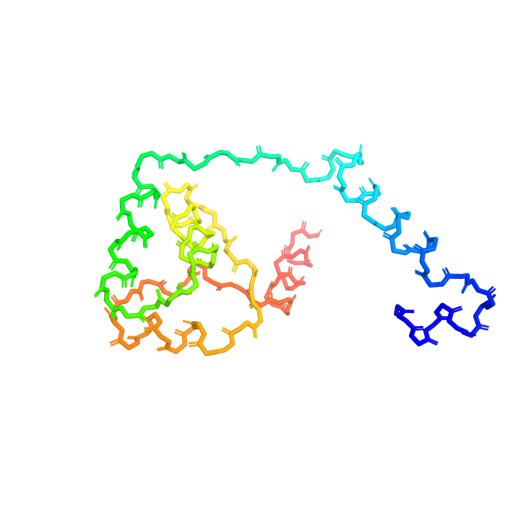Protein AF-A0A662S723-F1 (afdb_monomer)

Mean predicted aligned error: 5.7 Å

Radius of gyration: 16.88 Å; Cα contacts (8 Å, |Δi|>4): 81; chains: 1; bounding box: 32×40×45 Å

Solvent-accessible surface area (backbone atoms only — not comparable to full-atom values): 6174 Å² total; per-residue (Å²): 102,78,77,52,37,64,74,71,73,48,59,67,68,59,51,50,51,53,54,50,45,50,52,69,68,66,66,82,53,79,92,80,79,78,50,75,65,13,52,54,46,18,51,49,42,42,75,75,63,49,79,58,64,64,61,30,34,53,51,22,35,18,66,73,69,74,40,74,35,80,53,84,58,64,66,60,52,51,51,36,56,74,72,72,46,89,58,87,42,53,33,40,73,69,53,49,50,54,55,57,62,76,72,110

Sequence (104 aa):
VAREAKTRGEDLEDLVVESARSLLESGFCRWIHPSKEAIKLAYRMRKLGHRDVIDNLLYSMAVTEGMRFLSMDSAFHRFLEGIGFETDVLISHEDLFRLVESNK

Structure (mmCIF, N/CA/C/O backbone):
data_AF-A0A662S723-F1
#
_entry.id   AF-A0A662S723-F1
#
loop_
_atom_site.group_PDB
_atom_site.id
_atom_site.type_symbol
_atom_site.label_atom_id
_atom_site.label_alt_id
_atom_site.label_comp_id
_atom_site.label_asym_id
_atom_site.label_entity_id
_atom_site.label_seq_id
_atom_site.pdbx_PDB_ins_code
_atom_site.Cartn_x
_atom_site.Cartn_y
_atom_site.Cartn_z
_atom_site.occupancy
_atom_site.B_iso_or_equiv
_atom_site.auth_seq_id
_atom_site.auth_comp_id
_atom_site.auth_asym_id
_atom_site.auth_atom_id
_atom_site.pdbx_PDB_model_num
ATOM 1 N N . VAL A 1 1 ? 5.107 8.123 -20.645 1.00 54.12 1 VAL A N 1
ATOM 2 C CA . VAL A 1 1 ? 6.458 7.764 -20.127 1.00 54.12 1 VAL A CA 1
ATOM 3 C C . VAL A 1 1 ? 7.277 6.931 -21.118 1.00 54.12 1 VAL A C 1
ATOM 5 O O . VAL A 1 1 ? 7.850 7.547 -21.996 1.00 54.12 1 VAL A O 1
ATOM 8 N N . ALA A 1 2 ? 7.289 5.587 -21.119 1.00 52.03 2 ALA A N 1
ATOM 9 C CA . ALA A 1 2 ? 8.190 4.810 -22.005 1.00 52.03 2 ALA A CA 1
ATOM 10 C C . ALA A 1 2 ? 7.980 5.059 -23.517 1.00 52.03 2 ALA A C 1
ATOM 12 O O . ALA A 1 2 ? 8.925 5.176 -24.293 1.00 52.03 2 ALA A O 1
ATOM 13 N N . ARG A 1 3 ? 6.717 5.196 -23.937 1.00 51.72 3 ARG A N 1
ATOM 14 C CA . ARG A 1 3 ? 6.355 5.504 -25.329 1.00 51.72 3 ARG A CA 1
ATOM 15 C C . ARG A 1 3 ? 6.691 6.951 -25.731 1.00 51.72 3 ARG A C 1
ATOM 17 O O . ARG A 1 3 ? 7.005 7.201 -26.889 1.00 51.72 3 ARG A O 1
ATOM 24 N N . GLU A 1 4 ? 6.668 7.885 -24.783 1.00 56.56 4 GLU A N 1
ATOM 25 C CA . GLU A 1 4 ? 7.064 9.286 -25.005 1.00 56.56 4 GLU A CA 1
ATOM 26 C C . GLU A 1 4 ? 8.583 9.461 -25.036 1.00 56.56 4 GLU A C 1
ATOM 28 O O . GLU A 1 4 ? 9.080 10.149 -25.920 1.00 56.56 4 GLU A O 1
ATOM 33 N N . ALA A 1 5 ? 9.313 8.795 -24.137 1.00 58.53 5 ALA A N 1
ATOM 34 C CA . ALA A 1 5 ? 10.776 8.829 -24.059 1.00 58.53 5 ALA A CA 1
ATOM 35 C C . ALA A 1 5 ? 11.421 8.426 -25.391 1.00 58.53 5 ALA A C 1
ATOM 37 O O . ALA A 1 5 ? 12.246 9.140 -25.958 1.00 58.53 5 ALA A O 1
ATOM 38 N N . LYS A 1 6 ? 10.904 7.341 -25.983 1.00 58.44 6 LYS A N 1
ATOM 39 C CA . LYS A 1 6 ? 11.330 6.843 -27.296 1.00 58.44 6 LYS A CA 1
ATOM 40 C C . LYS A 1 6 ? 11.066 7.830 -28.440 1.00 58.44 6 LYS A C 1
ATOM 42 O O . LYS A 1 6 ? 11.755 7.791 -29.451 1.00 58.44 6 LYS A O 1
ATOM 47 N N . THR A 1 7 ? 10.076 8.711 -28.285 1.00 63.22 7 THR A N 1
ATOM 48 C CA . THR A 1 7 ? 9.738 9.751 -29.273 1.00 63.22 7 THR A CA 1
ATOM 49 C C . THR A 1 7 ? 10.671 10.966 -29.155 1.00 63.22 7 THR A C 1
ATOM 51 O O . THR A 1 7 ? 10.857 11.684 -30.132 1.00 63.22 7 THR A O 1
ATOM 54 N N . ARG A 1 8 ? 11.286 11.182 -27.983 1.00 69.31 8 ARG A N 1
ATOM 55 C 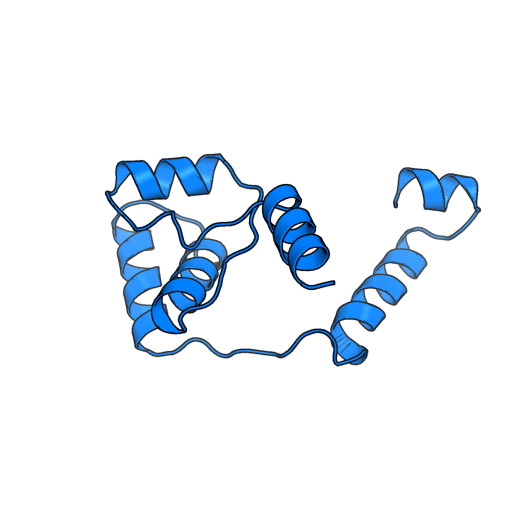CA . ARG A 1 8 ? 12.234 12.277 -27.707 1.00 69.31 8 ARG A CA 1
ATOM 56 C C . ARG A 1 8 ? 13.705 11.896 -27.906 1.00 69.31 8 ARG A C 1
ATOM 58 O O . ARG A 1 8 ? 14.560 12.768 -27.830 1.00 69.31 8 ARG A O 1
ATOM 65 N N . GLY A 1 9 ? 13.992 10.625 -28.199 1.00 71.81 9 GLY A N 1
ATOM 66 C CA . GLY A 1 9 ? 15.361 10.127 -28.367 1.00 71.81 9 GLY A CA 1
ATOM 67 C C . GLY A 1 9 ? 16.137 10.002 -27.052 1.00 71.81 9 GLY A C 1
ATOM 68 O O . GLY A 1 9 ? 17.360 9.931 -27.083 1.00 71.81 9 GLY A O 1
ATOM 69 N N . GLU A 1 10 ? 15.437 9.994 -25.917 1.00 71.56 10 GLU A N 1
ATOM 70 C CA . GLU A 1 10 ? 16.029 9.804 -24.592 1.00 71.56 10 GLU A CA 1
ATOM 71 C C . GLU A 1 10 ? 16.295 8.314 -24.345 1.00 71.56 10 GLU A C 1
ATOM 73 O O . GLU A 1 10 ? 15.467 7.463 -24.701 1.00 71.56 10 GLU A O 1
ATOM 78 N N . ASP A 1 11 ? 17.436 8.001 -23.727 1.00 83.56 11 ASP A N 1
ATOM 79 C CA . ASP A 1 11 ? 17.700 6.652 -23.239 1.00 83.56 11 ASP A CA 1
ATOM 80 C C . ASP A 1 11 ? 16.698 6.319 -22.125 1.00 83.56 11 ASP A C 1
ATOM 82 O O . ASP A 1 11 ? 16.478 7.084 -21.181 1.00 83.56 11 ASP A O 1
ATOM 86 N N . LEU A 1 12 ? 16.044 5.170 -22.270 1.00 82.56 12 LEU A N 1
ATOM 87 C CA . LEU A 1 12 ? 15.043 4.704 -21.326 1.00 82.56 12 LEU A CA 1
ATOM 88 C C . LEU A 1 12 ? 15.671 4.422 -19.954 1.00 82.56 12 LEU A C 1
ATOM 90 O O . LEU A 1 12 ? 15.012 4.647 -18.939 1.00 82.56 12 LEU A O 1
ATOM 94 N N . GLU A 1 13 ? 16.910 3.928 -19.919 1.00 86.56 13 GLU A N 1
ATOM 95 C CA . GLU A 1 13 ? 17.607 3.621 -18.667 1.00 86.56 13 GLU A CA 1
ATOM 96 C C . GLU A 1 13 ? 17.908 4.903 -17.885 1.00 86.56 13 GLU A C 1
ATOM 98 O O . GLU A 1 13 ? 17.562 4.997 -16.704 1.00 86.56 13 GLU A O 1
ATOM 103 N N . ASP A 1 14 ? 18.426 5.929 -18.564 1.00 87.75 14 ASP A N 1
ATOM 104 C CA . ASP A 1 14 ? 18.702 7.236 -17.962 1.00 87.75 14 ASP A CA 1
ATOM 105 C C . ASP A 1 14 ? 17.425 7.898 -17.428 1.00 87.75 14 ASP A C 1
ATOM 107 O O . ASP A 1 14 ? 17.405 8.415 -16.306 1.00 87.75 14 ASP A O 1
ATOM 111 N N . LEU A 1 15 ? 16.321 7.830 -18.182 1.00 87.62 15 LEU A N 1
ATOM 112 C CA . LEU A 1 15 ? 15.040 8.386 -17.744 1.00 87.62 15 LEU A CA 1
ATOM 113 C C . LEU A 1 15 ? 14.508 7.694 -16.480 1.00 87.62 15 LEU A C 1
ATOM 115 O O . LEU A 1 15 ? 13.936 8.355 -15.606 1.00 87.62 15 LEU A O 1
ATOM 119 N N . VAL A 1 16 ? 14.666 6.371 -16.373 1.00 90.31 16 VAL A N 1
ATOM 120 C CA . VAL A 1 16 ? 14.262 5.616 -15.176 1.00 90.31 16 VAL A CA 1
ATOM 121 C C . VAL A 1 16 ? 15.083 6.059 -13.968 1.00 90.31 16 VAL A C 1
ATOM 123 O O . VAL A 1 16 ? 14.503 6.297 -12.907 1.00 90.31 16 VAL A O 1
ATOM 126 N N . VAL A 1 17 ? 16.399 6.222 -14.129 1.00 91.44 17 VAL A N 1
ATOM 127 C CA . VAL A 1 17 ? 17.291 6.682 -13.055 1.00 91.44 17 VAL A CA 1
ATOM 128 C C . VAL A 1 17 ? 16.921 8.093 -12.597 1.00 91.44 17 VAL A C 1
ATOM 130 O O . VAL A 1 17 ? 16.744 8.307 -11.399 1.00 91.44 17 VAL A O 1
ATOM 133 N N . GLU A 1 18 ? 16.726 9.038 -13.520 1.00 90.25 18 GLU A N 1
ATOM 134 C CA . GLU A 1 18 ? 16.273 10.401 -13.198 1.00 90.25 18 GLU A CA 1
ATOM 135 C C . GLU A 1 18 ? 14.938 10.406 -12.453 1.00 90.25 18 GLU A C 1
ATOM 137 O O . GLU A 1 18 ? 14.786 11.056 -11.417 1.00 90.25 18 GLU A O 1
ATOM 142 N N . SER A 1 19 ? 13.967 9.641 -12.952 1.00 90.06 19 SER A N 1
ATOM 143 C CA . SER A 1 19 ? 12.630 9.580 -12.359 1.00 90.06 19 SER A CA 1
ATOM 144 C C . SER A 1 19 ? 12.673 9.003 -10.943 1.00 90.06 19 SER A C 1
ATOM 146 O O . SER A 1 19 ? 12.045 9.543 -10.031 1.00 90.06 19 SER A O 1
ATOM 148 N N . ALA A 1 20 ? 13.447 7.934 -10.734 1.00 91.62 20 ALA A N 1
ATOM 149 C CA . ALA A 1 20 ? 13.648 7.347 -9.415 1.00 91.62 20 ALA A CA 1
ATOM 150 C C . ALA A 1 20 ? 14.343 8.334 -8.470 1.00 91.62 20 ALA A C 1
ATOM 152 O O . ALA A 1 20 ? 13.883 8.530 -7.345 1.00 91.62 20 ALA A O 1
ATOM 153 N N . ARG A 1 21 ? 15.399 9.009 -8.936 1.00 91.44 21 ARG A N 1
ATOM 154 C CA . ARG A 1 21 ? 16.112 10.025 -8.158 1.00 91.44 21 ARG A CA 1
ATOM 155 C C . ARG A 1 21 ? 15.184 11.160 -7.739 1.00 91.44 21 ARG A C 1
ATOM 157 O O . ARG A 1 21 ? 15.165 11.530 -6.573 1.00 91.44 21 ARG A O 1
ATOM 164 N N . SER A 1 22 ? 14.353 11.659 -8.653 1.00 91.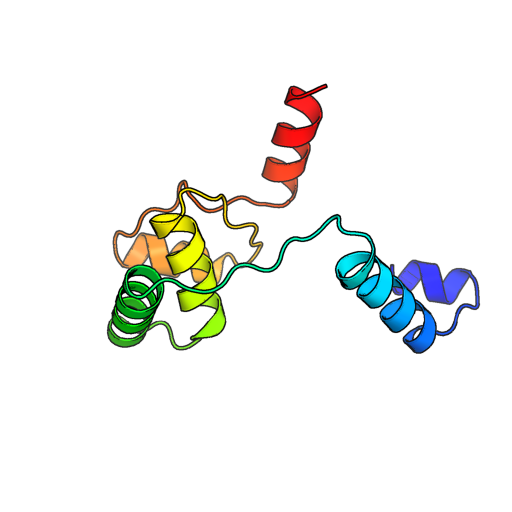94 22 SER A N 1
ATOM 165 C CA . SER A 1 22 ? 13.355 12.685 -8.347 1.00 91.94 22 SER A CA 1
ATOM 166 C C . SER A 1 22 ? 12.408 12.236 -7.230 1.00 91.94 22 SER A C 1
ATOM 168 O O . SER A 1 22 ? 12.199 12.974 -6.272 1.00 91.94 22 SER A O 1
ATOM 170 N N . LEU A 1 23 ? 11.893 11.006 -7.271 1.00 90.69 23 LEU A N 1
ATOM 171 C CA . LEU A 1 23 ? 11.003 10.496 -6.220 1.00 90.69 23 LEU A CA 1
ATOM 172 C C . LEU A 1 23 ? 11.708 10.307 -4.870 1.00 90.69 23 LEU A C 1
ATOM 174 O O . LEU A 1 23 ? 11.114 10.586 -3.829 1.00 90.69 23 LEU A O 1
ATOM 178 N N . LEU A 1 24 ? 12.952 9.827 -4.883 1.00 90.88 24 LEU A N 1
ATOM 179 C CA . LEU A 1 24 ? 13.690 9.462 -3.673 1.00 90.88 24 LEU A CA 1
ATOM 180 C C . LEU A 1 24 ? 14.390 10.653 -3.005 1.00 90.88 24 LEU A C 1
ATOM 182 O O . LEU A 1 24 ? 14.511 10.671 -1.781 1.00 90.88 24 LEU A O 1
ATOM 186 N N . GLU A 1 25 ? 14.835 11.642 -3.782 1.00 92.19 25 GLU A N 1
ATOM 187 C CA . GLU A 1 25 ? 15.706 12.729 -3.311 1.00 92.19 25 GLU A CA 1
ATOM 188 C C . GLU A 1 25 ? 15.022 14.104 -3.284 1.00 92.19 25 GLU A C 1
ATOM 190 O O . GLU A 1 25 ? 15.508 15.004 -2.602 1.00 92.19 25 GLU A O 1
ATOM 195 N N . SER A 1 26 ? 13.875 14.294 -3.951 1.00 91.88 26 SER A N 1
ATOM 196 C CA . SER A 1 26 ? 13.173 15.597 -3.956 1.00 91.88 26 SER A CA 1
ATOM 197 C C . SER A 1 26 ? 12.566 16.000 -2.608 1.00 91.88 26 SER A C 1
ATOM 199 O O . SER A 1 26 ? 12.097 17.127 -2.457 1.00 91.88 26 SER A O 1
ATOM 201 N N . GLY A 1 27 ? 12.506 15.079 -1.643 1.00 89.69 27 GLY A N 1
ATOM 202 C CA . GLY A 1 27 ? 11.790 15.271 -0.380 1.00 89.69 27 GLY A CA 1
ATOM 203 C C . GLY A 1 27 ? 10.263 15.197 -0.506 1.00 89.69 27 GLY A C 1
ATOM 204 O O . GLY A 1 27 ? 9.573 15.373 0.497 1.00 89.69 27 GLY A O 1
ATOM 205 N N . PHE A 1 28 ? 9.727 14.913 -1.701 1.00 88.50 28 PHE A N 1
ATOM 206 C CA . PHE A 1 28 ? 8.292 14.706 -1.913 1.00 88.50 28 PHE A CA 1
ATOM 207 C C . PHE A 1 28 ? 7.784 13.450 -1.190 1.00 88.50 28 PHE A C 1
ATOM 209 O O . PHE A 1 28 ? 6.716 13.463 -0.579 1.00 88.50 28 PHE A O 1
ATOM 216 N N . CYS A 1 29 ? 8.577 12.375 -1.214 1.00 90.19 29 CYS A N 1
ATOM 217 C CA . CYS A 1 29 ? 8.298 11.139 -0.494 1.00 90.19 29 CYS A CA 1
ATOM 218 C C . CYS A 1 29 ? 9.016 11.128 0.858 1.00 90.19 29 CYS A C 1
ATOM 220 O O . CYS A 1 29 ? 10.202 11.445 0.955 1.00 90.19 29 CYS A O 1
ATOM 222 N N . ARG A 1 30 ? 8.313 10.694 1.908 1.00 90.50 30 ARG A N 1
ATOM 223 C CA . ARG A 1 30 ? 8.912 10.427 3.219 1.00 90.50 30 ARG A CA 1
ATOM 224 C C . ARG A 1 30 ? 9.006 8.927 3.448 1.00 90.50 30 ARG A C 1
ATOM 226 O O . ARG A 1 30 ? 8.018 8.214 3.298 1.00 90.50 30 ARG A O 1
ATOM 233 N N . TRP A 1 31 ? 10.175 8.476 3.886 1.00 90.12 31 TRP A N 1
ATOM 234 C CA . TRP A 1 31 ? 10.353 7.113 4.366 1.00 90.12 31 TRP A CA 1
ATOM 235 C C . TRP A 1 31 ? 9.559 6.882 5.651 1.00 90.12 31 TRP A C 1
ATOM 237 O O . TRP A 1 31 ? 9.672 7.645 6.611 1.00 90.12 31 TRP A O 1
ATOM 247 N N . ILE A 1 32 ? 8.776 5.809 5.659 1.00 90.19 32 ILE A N 1
ATOM 248 C CA . ILE A 1 32 ? 8.073 5.311 6.838 1.00 90.19 32 ILE A CA 1
ATOM 249 C C . ILE A 1 32 ? 8.601 3.919 7.172 1.00 90.19 32 ILE A C 1
ATOM 251 O O . ILE A 1 32 ? 8.940 3.139 6.281 1.00 90.19 32 ILE A O 1
ATOM 255 N N . HIS A 1 33 ? 8.689 3.618 8.463 1.00 93.31 33 HIS A N 1
ATOM 256 C CA . HIS A 1 33 ? 9.093 2.303 8.944 1.00 93.31 33 HIS A CA 1
ATOM 257 C C . HIS A 1 33 ? 7.878 1.567 9.503 1.00 93.31 33 HIS A C 1
ATOM 259 O O . HIS A 1 33 ? 7.060 2.188 10.182 1.00 93.31 33 HIS A O 1
ATOM 265 N N . PRO A 1 34 ? 7.760 0.252 9.265 1.00 95.31 34 PRO A N 1
ATOM 266 C CA . PRO A 1 34 ? 6.633 -0.510 9.771 1.00 95.31 34 PRO A CA 1
ATOM 267 C C . PRO A 1 34 ? 6.670 -0.601 11.300 1.00 95.31 34 PRO A C 1
ATOM 269 O O . PRO A 1 34 ? 7.685 -0.977 11.894 1.00 95.31 34 PRO A O 1
ATOM 272 N N . SER A 1 35 ? 5.536 -0.307 11.932 1.00 96.19 35 SER A N 1
ATOM 273 C CA . SER A 1 35 ? 5.310 -0.553 13.354 1.00 96.19 35 SER A CA 1
ATOM 274 C C . SER A 1 35 ? 5.174 -2.055 13.647 1.00 96.19 35 SER A C 1
ATOM 276 O O . SER A 1 35 ? 4.985 -2.888 12.752 1.00 96.19 35 SER A O 1
ATOM 278 N N . LYS A 1 36 ? 5.273 -2.443 14.924 1.00 97.88 36 LYS A N 1
ATOM 279 C CA . LYS A 1 36 ? 5.105 -3.851 15.340 1.00 97.88 36 LYS A CA 1
ATOM 280 C C . LYS A 1 36 ? 3.696 -4.349 15.004 1.00 97.88 36 LYS A C 1
ATOM 282 O O . LYS A 1 36 ? 3.505 -5.510 14.644 1.00 97.88 36 LYS A O 1
ATOM 287 N N . GLU A 1 37 ? 2.727 -3.452 15.099 1.00 97.88 37 GLU A N 1
ATOM 288 C CA . GLU A 1 37 ? 1.321 -3.627 14.776 1.00 97.88 37 GLU A CA 1
ATOM 289 C C . GLU A 1 37 ? 1.148 -3.890 13.278 1.00 97.88 37 GLU A C 1
ATOM 291 O O . GLU A 1 37 ? 0.507 -4.881 12.914 1.00 97.88 37 GLU A O 1
ATOM 296 N N . ALA A 1 38 ? 1.806 -3.096 12.424 1.00 97.75 38 ALA A N 1
ATOM 297 C CA . ALA A 1 38 ? 1.811 -3.310 10.979 1.00 97.75 38 ALA A CA 1
ATOM 298 C C . ALA A 1 38 ? 2.411 -4.678 10.613 1.00 97.75 38 ALA A C 1
ATOM 300 O O . ALA A 1 38 ? 1.825 -5.434 9.839 1.00 97.75 38 ALA A O 1
ATOM 301 N N . ILE A 1 39 ? 3.538 -5.057 11.228 1.00 98.19 39 ILE A N 1
ATOM 302 C CA . ILE A 1 39 ? 4.175 -6.368 11.004 1.00 98.19 39 ILE A CA 1
ATOM 303 C C . ILE A 1 39 ? 3.239 -7.513 11.417 1.00 98.19 39 ILE A C 1
ATOM 305 O O . ILE A 1 39 ? 3.096 -8.506 10.697 1.00 98.19 39 ILE A O 1
ATOM 309 N N . LYS A 1 40 ? 2.575 -7.389 12.572 1.00 98.31 40 LYS A N 1
ATOM 310 C CA . LYS A 1 40 ? 1.629 -8.394 13.073 1.00 98.31 40 LYS A CA 1
ATOM 311 C C . LYS A 1 40 ? 0.430 -8.558 12.137 1.00 98.31 40 LYS A C 1
ATOM 313 O O . LYS A 1 40 ? 0.009 -9.692 11.890 1.00 98.31 40 LYS A O 1
ATOM 318 N N . LEU A 1 41 ? -0.117 -7.457 11.622 1.00 97.75 41 LEU A N 1
ATOM 319 C CA . LEU A 1 41 ? -1.231 -7.485 10.675 1.00 97.75 41 LEU A CA 1
ATOM 320 C C . LEU A 1 41 ? -0.806 -8.098 9.333 1.00 97.75 41 LEU A C 1
ATOM 322 O O . LEU A 1 41 ? -1.476 -9.014 8.853 1.00 97.75 41 LEU A O 1
ATOM 326 N N . ALA A 1 42 ? 0.363 -7.728 8.809 1.00 97.81 42 ALA A N 1
ATOM 327 C CA . ALA A 1 42 ? 0.896 -8.280 7.565 1.00 97.81 42 ALA A CA 1
ATOM 328 C C . ALA A 1 42 ? 1.119 -9.799 7.663 1.00 97.81 42 ALA A C 1
ATOM 330 O O . ALA A 1 42 ? 0.780 -10.566 6.756 1.00 97.81 42 ALA A O 1
ATOM 331 N N . TYR A 1 43 ? 1.623 -10.265 8.810 1.00 97.88 43 TYR A N 1
ATOM 332 C CA . TYR A 1 43 ? 1.750 -11.692 9.097 1.00 97.88 43 TYR A CA 1
ATOM 333 C C . TYR A 1 43 ? 0.387 -12.402 9.146 1.00 97.88 43 TYR A C 1
ATOM 335 O O . TYR A 1 43 ? 0.244 -13.507 8.613 1.00 97.88 43 TYR A O 1
ATOM 343 N N . ARG A 1 44 ? -0.641 -11.778 9.738 1.00 96.94 44 ARG A N 1
ATOM 344 C CA . ARG A 1 44 ? -2.008 -12.322 9.742 1.00 96.94 44 ARG A CA 1
ATOM 345 C C . ARG A 1 44 ? -2.551 -12.471 8.320 1.00 96.94 44 ARG A C 1
ATOM 347 O O . ARG A 1 44 ? -3.093 -13.528 8.013 1.00 96.94 44 ARG A O 1
ATOM 354 N N . MET A 1 45 ? -2.364 -11.479 7.453 1.00 96.50 45 MET A N 1
ATOM 355 C CA . MET A 1 45 ? -2.775 -11.555 6.043 1.00 96.50 45 MET A CA 1
ATOM 356 C C . MET A 1 45 ? -2.086 -12.708 5.314 1.00 96.50 45 MET A C 1
ATOM 358 O O . MET A 1 45 ? -2.739 -13.483 4.613 1.00 96.50 45 MET A O 1
ATOM 362 N N . ARG A 1 46 ? -0.787 -12.908 5.573 1.00 96.75 46 ARG A N 1
ATOM 363 C CA . ARG A 1 46 ? -0.043 -14.048 5.029 1.00 96.75 46 ARG A CA 1
ATOM 364 C C . ARG A 1 46 ? -0.617 -15.387 5.478 1.00 96.75 46 ARG A C 1
ATOM 366 O O . ARG A 1 46 ? -0.728 -16.302 4.663 1.00 96.75 46 ARG A O 1
ATOM 373 N N . LYS A 1 47 ? -1.015 -15.508 6.747 1.00 97.06 47 LYS A N 1
ATOM 374 C CA . LYS A 1 47 ? -1.696 -16.708 7.259 1.00 97.06 47 LYS A CA 1
ATOM 375 C C . LYS A 1 47 ? -3.076 -16.929 6.638 1.00 97.06 47 LYS A C 1
ATOM 377 O O . LYS A 1 47 ? -3.487 -18.076 6.517 1.00 97.06 47 LYS A O 1
ATOM 382 N N . LEU A 1 48 ? -3.772 -15.856 6.268 1.00 96.00 48 LEU A N 1
ATOM 383 C CA . LEU A 1 48 ? -5.091 -15.901 5.629 1.00 96.00 48 LEU A CA 1
ATOM 384 C C . LEU A 1 48 ? -5.025 -16.185 4.121 1.00 96.00 48 LEU A C 1
ATOM 386 O O . LEU A 1 48 ? -6.060 -16.418 3.508 1.00 96.00 48 LEU A O 1
ATOM 390 N N . GLY A 1 49 ? -3.826 -16.228 3.532 1.00 94.44 49 GLY A N 1
ATOM 391 C CA . GLY A 1 49 ? -3.607 -16.766 2.188 1.00 94.44 49 GLY A CA 1
ATOM 392 C C . GLY A 1 49 ? -2.941 -15.814 1.199 1.00 94.44 49 GLY A C 1
ATOM 393 O O . GLY A 1 49 ? -2.483 -16.288 0.158 1.00 94.44 49 GLY A O 1
ATOM 394 N N . HIS A 1 50 ? -2.803 -14.518 1.509 1.00 96.31 50 HIS A N 1
ATOM 395 C CA . HIS A 1 50 ? -2.123 -13.584 0.605 1.00 96.31 50 HIS A CA 1
ATOM 396 C C . HIS A 1 50 ? -0.608 -13.721 0.697 1.00 96.31 50 HIS A C 1
ATOM 398 O O . HIS A 1 50 ? -0.001 -13.486 1.745 1.00 96.31 50 HIS A O 1
ATOM 404 N N . ARG A 1 51 ? 0.022 -14.150 -0.397 1.00 94.81 51 ARG A N 1
ATOM 405 C CA . ARG A 1 51 ? 1.435 -14.547 -0.385 1.00 94.81 51 ARG A CA 1
ATOM 406 C C . ARG A 1 51 ? 2.397 -13.373 -0.512 1.00 94.81 51 ARG A C 1
ATOM 408 O O . ARG A 1 51 ? 3.510 -13.505 0.006 1.00 94.81 51 ARG A O 1
ATOM 415 N N . ASP A 1 52 ? 1.977 -12.271 -1.131 1.00 96.56 52 ASP A N 1
ATOM 416 C CA . ASP A 1 52 ? 2.817 -11.086 -1.280 1.00 96.56 52 ASP A CA 1
ATOM 417 C C . ASP A 1 52 ? 2.970 -10.366 0.065 1.00 96.56 52 ASP A C 1
ATOM 419 O O . ASP A 1 52 ? 2.013 -9.848 0.642 1.00 96.56 52 ASP A O 1
ATOM 423 N N . VAL A 1 53 ? 4.187 -10.406 0.607 1.00 94.81 53 VAL A N 1
ATOM 424 C CA . VAL A 1 53 ? 4.505 -9.820 1.914 1.00 94.81 53 VAL A CA 1
ATOM 425 C C . VAL A 1 53 ? 4.626 -8.304 1.820 1.00 94.81 53 VAL A C 1
ATOM 427 O O . VAL A 1 53 ? 4.347 -7.632 2.811 1.00 94.81 53 VAL A O 1
ATOM 430 N N . ILE A 1 54 ? 5.019 -7.771 0.661 1.00 95.69 54 ILE A N 1
ATOM 431 C CA . ILE A 1 54 ? 5.177 -6.332 0.472 1.00 95.69 54 ILE A CA 1
ATOM 432 C C . ILE A 1 54 ? 3.801 -5.676 0.480 1.00 95.69 54 ILE A C 1
ATOM 434 O O . ILE A 1 54 ? 3.585 -4.782 1.292 1.00 95.69 54 ILE A O 1
ATOM 438 N N . ASP A 1 55 ? 2.840 -6.192 -0.288 1.00 95.62 55 ASP A N 1
ATOM 439 C CA . ASP A 1 55 ? 1.467 -5.662 -0.282 1.00 95.62 55 ASP A CA 1
ATOM 440 C C . ASP A 1 55 ? 0.802 -5.795 1.086 1.00 95.62 55 ASP A C 1
ATOM 442 O O . ASP A 1 55 ? 0.181 -4.853 1.580 1.00 95.62 55 ASP A O 1
ATOM 446 N N . ASN A 1 56 ? 0.995 -6.941 1.749 1.00 97.19 56 ASN A N 1
ATOM 447 C CA . ASN A 1 56 ? 0.500 -7.142 3.108 1.00 97.19 56 ASN A CA 1
ATOM 448 C C . ASN A 1 56 ? 1.063 -6.084 4.064 1.00 97.19 56 ASN A C 1
ATOM 450 O O . ASN A 1 56 ? 0.337 -5.583 4.921 1.00 97.19 56 ASN A O 1
ATOM 454 N N . LEU A 1 57 ? 2.351 -5.755 3.945 1.00 97.81 57 LEU A N 1
ATOM 455 C CA . LEU A 1 57 ? 3.004 -4.769 4.797 1.00 97.81 57 LEU A CA 1
ATOM 456 C C . LEU A 1 57 ? 2.556 -3.343 4.471 1.00 97.81 57 LEU A C 1
ATOM 458 O O . LEU A 1 57 ? 2.253 -2.598 5.398 1.00 97.81 57 LEU A O 1
ATOM 462 N N . LEU A 1 58 ? 2.472 -2.976 3.191 1.00 97.00 58 LEU A N 1
ATOM 463 C CA . LEU A 1 58 ? 2.022 -1.655 2.743 1.00 97.00 58 LEU A CA 1
ATOM 464 C C . LEU A 1 58 ? 0.586 -1.371 3.192 1.00 97.00 58 LEU A C 1
ATOM 466 O O . LEU A 1 58 ? 0.335 -0.338 3.810 1.00 97.00 58 LEU A O 1
ATOM 470 N N . TYR A 1 59 ? -0.328 -2.321 2.979 1.00 97.62 59 TYR A N 1
ATOM 471 C CA . TYR A 1 59 ? -1.695 -2.227 3.487 1.00 97.62 59 TYR A CA 1
ATOM 472 C C . TYR A 1 59 ? -1.724 -2.122 5.010 1.00 97.62 59 TYR A C 1
ATOM 474 O O . TYR A 1 59 ? -2.414 -1.271 5.566 1.00 97.62 59 TYR A O 1
ATOM 482 N N . SER A 1 60 ? -0.948 -2.963 5.697 1.00 97.69 60 SER A N 1
ATOM 483 C CA . SER A 1 60 ? -0.952 -2.973 7.158 1.00 97.69 60 SER A CA 1
ATOM 484 C C . SER A 1 60 ? -0.459 -1.657 7.742 1.00 97.69 60 SER A C 1
ATOM 486 O O . SER A 1 60 ? -1.061 -1.175 8.693 1.00 97.69 60 SER A O 1
ATOM 488 N N . MET A 1 61 ? 0.588 -1.062 7.161 1.00 97.56 61 MET A N 1
ATOM 489 C CA . MET A 1 61 ? 1.056 0.271 7.544 1.00 97.56 61 MET A CA 1
ATOM 490 C C . MET A 1 61 ? -0.012 1.329 7.281 1.00 97.56 61 MET A C 1
ATOM 492 O O . MET A 1 61 ? -0.238 2.179 8.133 1.00 97.56 61 MET A O 1
ATOM 496 N N . ALA A 1 62 ? -0.703 1.272 6.140 1.00 97.12 62 ALA A N 1
ATOM 497 C CA . ALA A 1 62 ? -1.752 2.239 5.846 1.00 97.12 62 ALA A CA 1
ATOM 498 C C . ALA A 1 62 ? -2.879 2.197 6.887 1.00 97.12 62 ALA A C 1
ATOM 500 O O . ALA A 1 62 ? -3.265 3.237 7.415 1.00 97.12 62 ALA A O 1
ATOM 501 N N . VAL A 1 63 ? -3.324 0.996 7.262 1.00 96.94 63 VAL A N 1
ATOM 502 C CA . VAL A 1 63 ? -4.342 0.804 8.303 1.00 96.94 63 VAL A CA 1
ATOM 503 C C . VAL A 1 63 ? -3.850 1.274 9.672 1.00 96.94 63 VAL A C 1
ATOM 505 O O . VAL A 1 63 ? -4.560 2.002 10.360 1.00 96.94 63 VAL A O 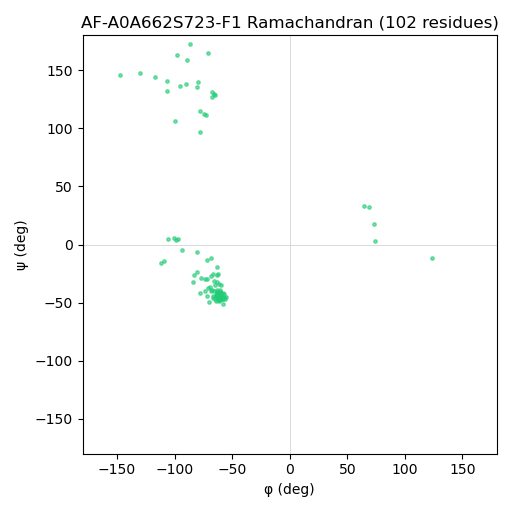1
ATOM 508 N N . THR A 1 64 ? -2.647 0.875 10.099 1.00 95.88 64 THR A N 1
ATOM 509 C CA . THR A 1 64 ? -2.178 1.180 11.462 1.00 95.88 64 THR A CA 1
ATOM 510 C C . THR A 1 64 ? -1.784 2.637 11.654 1.00 95.88 64 THR A C 1
ATOM 512 O O . THR A 1 64 ? -1.913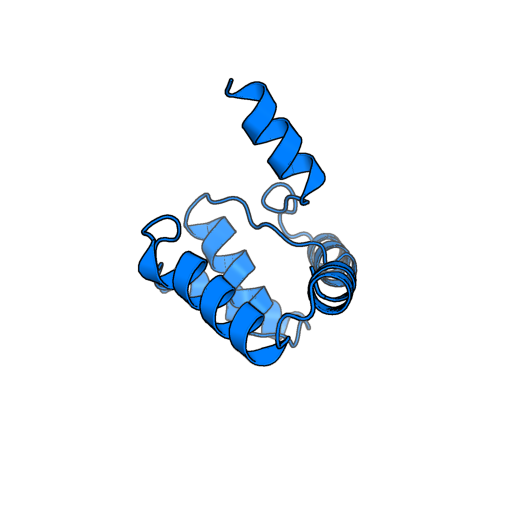 3.148 12.762 1.00 95.88 64 THR A O 1
ATOM 515 N N . GLU A 1 65 ? -1.323 3.305 10.597 1.00 94.00 65 GLU A N 1
ATOM 516 C CA . GLU A 1 65 ? -0.873 4.700 10.640 1.00 94.00 65 GLU A CA 1
ATOM 517 C C . GLU A 1 65 ? -1.946 5.691 10.141 1.00 94.00 65 GLU A C 1
ATOM 519 O O . GLU A 1 65 ? -1.683 6.889 10.040 1.00 94.00 65 GLU A O 1
ATOM 524 N N . GLY A 1 66 ? -3.156 5.218 9.810 1.00 94.31 66 GLY A N 1
ATOM 525 C CA . GLY A 1 66 ? -4.257 6.064 9.330 1.00 94.31 66 GLY A CA 1
ATOM 526 C C . GLY A 1 66 ? -3.972 6.746 7.985 1.00 94.31 66 GLY A C 1
ATOM 527 O O . GLY A 1 66 ? -4.402 7.878 7.751 1.00 94.31 66 GLY A O 1
ATOM 528 N N . MET A 1 67 ? -3.213 6.084 7.110 1.00 94.75 67 MET A N 1
ATOM 529 C CA . MET A 1 67 ? -2.863 6.574 5.774 1.00 94.75 67 MET A CA 1
ATOM 530 C C . MET A 1 67 ? -3.789 5.973 4.716 1.00 94.75 67 MET A C 1
ATOM 532 O O . MET A 1 67 ? -4.418 4.948 4.934 1.00 94.75 67 MET A O 1
ATOM 536 N N . ARG A 1 68 ? -3.824 6.576 3.525 1.00 95.69 68 ARG A N 1
ATOM 537 C CA . ARG A 1 68 ? -4.446 5.954 2.347 1.00 95.69 68 ARG A CA 1
ATOM 538 C C . ARG A 1 68 ? -3.409 5.134 1.587 1.00 95.69 68 ARG A C 1
ATOM 540 O O . ARG A 1 68 ? -2.287 5.602 1.392 1.00 95.69 68 ARG A O 1
ATOM 547 N N . PHE A 1 69 ? -3.787 3.948 1.125 1.00 96.50 69 PHE A N 1
ATOM 548 C CA . PHE A 1 69 ? -2.945 3.083 0.310 1.00 96.50 69 PHE A CA 1
ATOM 549 C C . PHE A 1 69 ? -3.313 3.218 -1.170 1.00 96.50 69 PHE A C 1
ATOM 551 O O . PHE A 1 69 ? -4.344 2.718 -1.616 1.00 96.50 69 PHE A O 1
ATOM 558 N N . LEU A 1 70 ? -2.457 3.894 -1.939 1.00 96.00 70 LEU A N 1
ATOM 559 C CA . LEU A 1 70 ? -2.605 3.998 -3.389 1.00 96.00 70 LEU A CA 1
ATOM 560 C C . LEU A 1 70 ? -2.223 2.674 -4.060 1.00 96.00 70 LEU A C 1
ATOM 562 O O . LEU A 1 70 ? -1.047 2.313 -4.085 1.00 96.00 70 LEU A O 1
ATOM 566 N N . SER A 1 71 ? -3.199 1.981 -4.642 1.00 94.81 71 SER A N 1
ATOM 567 C CA . SER A 1 71 ? -2.965 0.758 -5.410 1.00 94.81 71 SER A CA 1
ATOM 568 C C . SER A 1 71 ? -3.962 0.618 -6.556 1.00 94.81 71 SER A C 1
ATOM 570 O O . SER A 1 71 ? -5.124 1.000 -6.452 1.00 94.81 71 SER A O 1
ATOM 572 N N . MET A 1 72 ? -3.491 0.042 -7.662 1.00 94.81 72 MET A N 1
ATOM 573 C CA . MET A 1 72 ? -4.321 -0.340 -8.810 1.00 94.81 72 MET A CA 1
ATOM 574 C C . MET A 1 72 ? -4.548 -1.852 -8.893 1.00 94.81 72 MET A C 1
ATOM 576 O O . MET A 1 72 ? -5.142 -2.339 -9.858 1.00 94.81 72 MET A O 1
ATOM 580 N N . ASP A 1 73 ? -4.079 -2.609 -7.900 1.00 94.94 73 ASP A N 1
ATOM 581 C CA . ASP A 1 73 ? -4.239 -4.056 -7.876 1.00 94.94 73 ASP A CA 1
ATOM 582 C C . ASP A 1 73 ? -5.659 -4.450 -7.441 1.00 94.94 73 ASP A C 1
ATOM 584 O O . ASP A 1 73 ? -6.001 -4.554 -6.261 1.00 94.94 73 ASP A O 1
ATOM 588 N N . SER A 1 74 ? -6.503 -4.718 -8.436 1.00 93.75 74 SER A N 1
ATOM 589 C CA . SER A 1 74 ? -7.869 -5.189 -8.201 1.00 93.75 74 SER A CA 1
ATOM 590 C C . SER A 1 74 ? -7.943 -6.591 -7.577 1.00 93.75 74 SER A C 1
ATOM 592 O O . SER A 1 74 ? -8.949 -6.920 -6.949 1.00 93.75 74 SER A O 1
ATOM 594 N N . ALA A 1 75 ? -6.929 -7.444 -7.760 1.00 95.06 75 ALA A N 1
ATOM 595 C CA . ALA A 1 75 ? -6.895 -8.771 -7.151 1.00 95.06 75 ALA A CA 1
ATOM 596 C C . ALA A 1 75 ? -6.609 -8.669 -5.652 1.00 95.06 75 ALA A C 1
ATOM 598 O O . ALA A 1 75 ? -7.266 -9.356 -4.869 1.00 95.06 75 ALA A O 1
ATOM 599 N N . PHE A 1 76 ? -5.711 -7.764 -5.261 1.00 95.94 76 PHE A N 1
ATOM 600 C CA . PHE A 1 76 ? -5.459 -7.449 -3.861 1.00 95.94 76 PHE A CA 1
ATO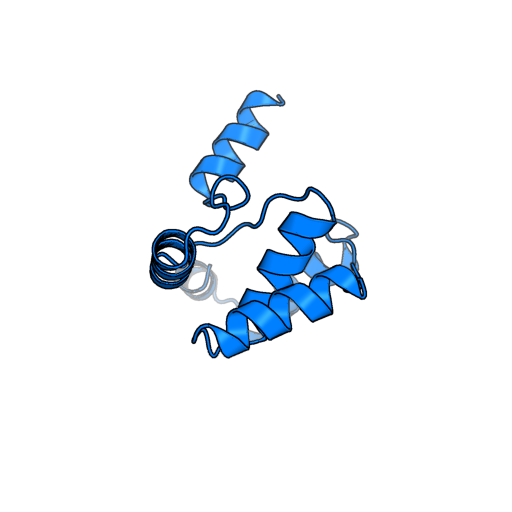M 601 C C . PHE A 1 76 ? -6.701 -6.874 -3.169 1.00 95.94 76 PHE A C 1
ATOM 603 O O . PHE A 1 76 ? -7.078 -7.338 -2.094 1.00 95.94 76 PHE A O 1
ATOM 610 N N . HIS A 1 77 ? -7.401 -5.942 -3.824 1.00 95.19 77 HIS A N 1
ATOM 611 C CA . HIS A 1 77 ? -8.659 -5.397 -3.308 1.00 95.19 77 HIS A CA 1
ATOM 612 C C . HIS A 1 77 ? -9.700 -6.508 -3.070 1.00 95.19 77 HIS A C 1
ATOM 614 O O . HIS A 1 77 ? -10.189 -6.668 -1.953 1.00 95.19 77 HIS A O 1
ATOM 620 N N . ARG A 1 78 ? -9.957 -7.364 -4.070 1.00 95.62 78 ARG A N 1
ATOM 621 C CA . ARG A 1 78 ? -10.889 -8.499 -3.922 1.00 95.62 78 ARG A CA 1
ATOM 622 C C . ARG A 1 78 ? -10.472 -9.481 -2.828 1.00 95.62 78 ARG A C 1
ATOM 624 O O . ARG A 1 78 ? -11.329 -10.068 -2.172 1.00 95.62 78 ARG A O 1
ATOM 631 N N . PHE A 1 79 ? -9.168 -9.694 -2.639 1.00 96.19 79 PHE A N 1
ATOM 632 C CA . PHE A 1 79 ? -8.674 -10.525 -1.545 1.00 96.19 79 PHE A CA 1
ATOM 633 C C . PHE A 1 79 ? -9.083 -9.942 -0.186 1.00 96.19 79 PHE A C 1
ATOM 635 O O . PHE A 1 79 ? -9.616 -10.683 0.638 1.00 96.19 79 PHE A O 1
ATOM 642 N N . LEU A 1 80 ? -8.872 -8.639 0.028 1.00 96.94 80 LEU A N 1
ATOM 643 C CA . LEU A 1 80 ? -9.229 -7.949 1.271 1.00 96.94 80 LEU A CA 1
ATOM 644 C C . LEU A 1 80 ? -10.733 -8.021 1.555 1.00 96.94 80 LEU A C 1
ATOM 646 O O . LEU A 1 80 ? -11.117 -8.409 2.659 1.00 96.94 80 LEU A O 1
ATOM 650 N N . GLU A 1 81 ? -11.569 -7.742 0.551 1.00 95.75 81 GLU A N 1
ATOM 651 C CA . GLU A 1 81 ? -13.028 -7.894 0.653 1.00 95.75 81 GLU A CA 1
ATOM 652 C C . GLU A 1 81 ? -13.407 -9.325 1.056 1.00 95.75 81 GLU A C 1
ATOM 654 O O . GLU A 1 81 ? -14.189 -9.539 1.983 1.00 95.75 81 GLU A O 1
ATOM 659 N N . GLY A 1 82 ? -12.800 -10.323 0.404 1.00 96.31 82 GLY A N 1
ATOM 660 C CA . GLY A 1 82 ? -13.074 -11.739 0.646 1.00 96.31 82 GLY A CA 1
ATOM 661 C C . GLY A 1 82 ? -12.733 -12.216 2.060 1.00 96.31 82 GLY A C 1
ATOM 662 O O . GLY A 1 82 ? -13.338 -13.176 2.538 1.00 96.31 82 GLY A O 1
ATOM 663 N N . ILE A 1 83 ? -11.796 -11.555 2.748 1.00 94.38 83 ILE A N 1
ATOM 664 C CA . ILE A 1 83 ? -11.442 -11.851 4.146 1.00 94.38 83 ILE A CA 1
ATOM 665 C C . ILE A 1 83 ? -12.078 -10.879 5.156 1.00 94.38 83 ILE A C 1
ATOM 667 O O . ILE A 1 83 ? -11.779 -10.973 6.349 1.00 94.38 83 ILE A O 1
ATOM 671 N N . GLY A 1 84 ? -12.951 -9.971 4.703 1.00 94.62 84 GLY A N 1
ATOM 672 C CA . GLY A 1 84 ? -13.662 -9.002 5.543 1.00 94.62 84 GLY A CA 1
ATOM 673 C C . GLY A 1 84 ? -12.759 -7.920 6.137 1.00 94.62 84 GLY A C 1
ATOM 674 O O . GLY A 1 84 ? -12.971 -7.500 7.274 1.00 94.62 84 GLY A O 1
ATOM 675 N N . PHE A 1 85 ? -11.705 -7.537 5.418 1.00 95.25 85 PHE A N 1
ATOM 676 C CA . PHE A 1 85 ? -10.788 -6.472 5.822 1.00 95.25 85 PHE A CA 1
ATOM 677 C C . PHE A 1 85 ? -11.276 -5.111 5.306 1.00 95.25 85 PHE A C 1
ATOM 679 O O . PHE A 1 85 ? -12.069 -5.041 4.373 1.00 95.25 85 PHE A O 1
ATOM 686 N N . GLU A 1 86 ? -10.819 -4.031 5.943 1.00 92.31 86 GLU A N 1
ATOM 687 C CA . GLU A 1 86 ? -11.192 -2.662 5.582 1.00 92.31 86 GLU A CA 1
ATOM 688 C C . GLU A 1 86 ? -10.633 -2.280 4.208 1.00 92.31 86 GLU A C 1
ATOM 690 O O . GLU A 1 86 ? -9.435 -2.384 3.957 1.00 92.31 86 GLU A O 1
ATOM 695 N N . THR A 1 87 ? -11.500 -1.813 3.317 1.00 95.44 87 THR A N 1
ATOM 696 C CA . THR A 1 87 ? -11.125 -1.432 1.949 1.00 95.44 87 THR A CA 1
ATOM 697 C C . THR A 1 87 ? -11.168 0.070 1.709 1.00 95.44 87 THR A C 1
ATOM 699 O O . THR A 1 87 ? -10.556 0.530 0.753 1.00 95.44 87 THR A O 1
ATOM 702 N N . ASP A 1 88 ? -11.782 0.850 2.602 1.00 94.06 88 ASP A N 1
ATOM 703 C CA . ASP A 1 88 ? -11.848 2.320 2.508 1.00 94.06 88 ASP A CA 1
ATOM 704 C C . ASP A 1 88 ? -10.461 2.986 2.580 1.00 94.06 88 ASP A C 1
ATOM 706 O O . ASP A 1 88 ? -10.265 4.124 2.147 1.00 94.06 88 ASP A O 1
ATOM 710 N N . VAL A 1 89 ? -9.473 2.255 3.105 1.00 95.56 89 VAL A N 1
ATOM 711 C CA . VAL A 1 89 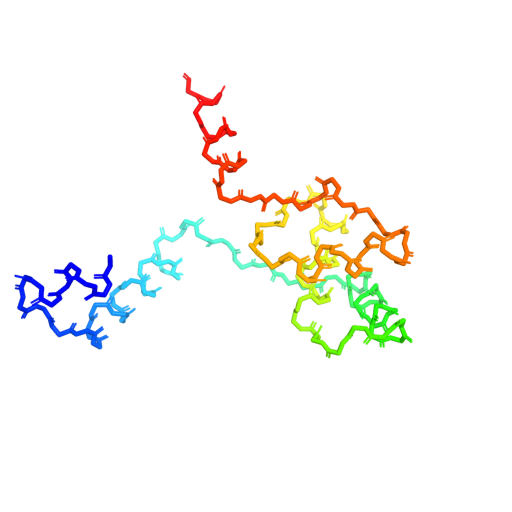? -8.063 2.651 3.122 1.00 95.56 89 VAL A CA 1
ATOM 712 C C . VAL A 1 89 ? -7.442 2.660 1.718 1.00 95.56 89 VAL A C 1
ATOM 714 O O . VAL A 1 89 ? -6.483 3.396 1.480 1.00 95.56 89 VAL A O 1
ATOM 717 N N . LEU A 1 90 ? -7.957 1.853 0.784 1.00 96.62 90 LEU A N 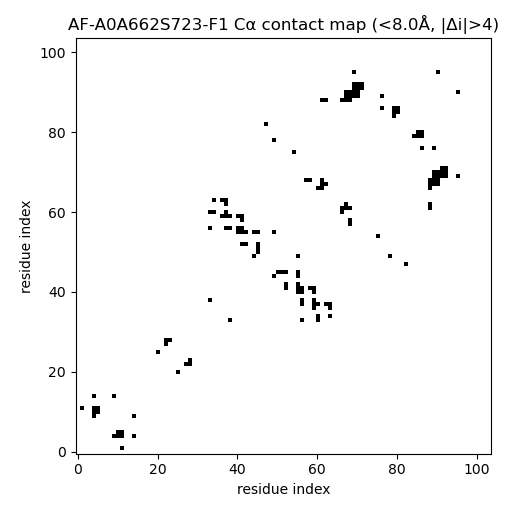1
ATOM 718 C CA . LEU A 1 90 ? -7.450 1.753 -0.582 1.00 96.62 90 LEU A CA 1
ATOM 719 C C . LEU A 1 90 ? -7.985 2.895 -1.441 1.00 96.62 90 LEU A C 1
ATOM 721 O O . LEU A 1 90 ? -9.179 3.183 -1.453 1.00 96.62 90 LEU A O 1
ATOM 725 N N . ILE A 1 91 ? -7.099 3.498 -2.227 1.00 96.50 91 ILE A N 1
ATOM 726 C CA . ILE A 1 91 ? -7.468 4.490 -3.236 1.00 96.50 91 ILE A CA 1
ATOM 727 C C . ILE A 1 91 ? -6.831 4.153 -4.580 1.00 96.50 91 ILE A C 1
ATOM 729 O O . ILE A 1 91 ? -5.715 3.634 -4.646 1.00 96.50 91 ILE A O 1
ATOM 733 N N . SER A 1 92 ? -7.524 4.491 -5.660 1.00 95.00 92 SER A N 1
ATOM 734 C CA . SER A 1 92 ? -6.980 4.466 -7.015 1.00 95.00 92 SER A CA 1
ATOM 735 C C . SER A 1 92 ? -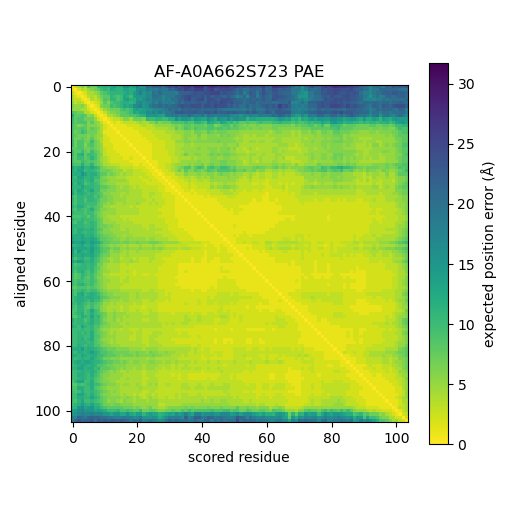6.275 5.782 -7.363 1.00 95.00 92 SER A C 1
ATOM 737 O O . SER A 1 92 ? -6.356 6.780 -6.642 1.00 95.00 92 SER A O 1
ATOM 739 N N . HIS A 1 93 ? -5.602 5.818 -8.514 1.00 93.88 93 HIS A N 1
ATOM 740 C CA . HIS A 1 93 ? -5.044 7.065 -9.047 1.00 93.88 93 HIS A CA 1
ATOM 741 C C . HIS A 1 93 ? -6.134 8.102 -9.375 1.00 93.88 93 HIS A C 1
ATOM 743 O O . HIS A 1 93 ? -5.908 9.297 -9.205 1.00 93.88 93 HIS A O 1
ATOM 749 N N . GLU A 1 94 ? -7.328 7.665 -9.783 1.00 94.50 94 GLU A N 1
ATOM 750 C CA . GLU A 1 94 ? -8.465 8.558 -10.032 1.00 94.50 94 GLU A CA 1
ATOM 751 C C . GLU A 1 94 ? -8.996 9.174 -8.733 1.00 94.50 94 GLU A C 1
ATOM 753 O O . GLU A 1 94 ? -9.327 10.360 -8.696 1.00 94.50 94 GLU A O 1
ATOM 758 N N . ASP A 1 95 ? -9.053 8.386 -7.654 1.00 94.94 95 ASP A N 1
ATOM 759 C CA . ASP A 1 95 ? -9.396 8.888 -6.319 1.00 94.94 95 ASP A CA 1
ATOM 760 C C . ASP A 1 95 ? -8.356 9.905 -5.843 1.00 94.94 95 ASP A C 1
ATOM 762 O O . ASP A 1 95 ? -8.717 10.967 -5.340 1.00 94.94 95 ASP A O 1
ATOM 766 N N . LEU A 1 96 ? -7.066 9.618 -6.051 1.00 94.25 96 LEU A N 1
ATOM 767 C CA . LEU A 1 96 ? -5.987 10.544 -5.717 1.00 94.25 96 LEU A CA 1
ATOM 768 C C . LEU A 1 96 ? -6.136 11.878 -6.458 1.00 94.25 96 LEU A C 1
ATOM 770 O O . LEU A 1 96 ? -6.031 12.930 -5.829 1.00 94.25 96 LEU A O 1
ATOM 774 N N . PHE A 1 97 ? -6.399 11.859 -7.766 1.00 94.62 97 PHE A N 1
ATOM 775 C CA . PHE A 1 97 ? -6.592 13.095 -8.527 1.00 94.62 97 PHE A CA 1
ATOM 776 C C . PHE A 1 97 ? -7.799 13.886 -8.029 1.00 94.62 97 PHE A C 1
ATOM 778 O O . PHE A 1 97 ? -7.653 15.075 -7.752 1.00 94.62 97 PHE A O 1
ATOM 785 N N . ARG A 1 98 ? -8.940 13.229 -7.786 1.00 95.38 98 ARG A N 1
ATOM 786 C CA . ARG A 1 98 ? -10.118 13.880 -7.190 1.00 95.38 98 ARG A CA 1
ATOM 787 C C . ARG A 1 98 ? -9.809 14.512 -5.833 1.00 95.38 98 ARG A C 1
ATOM 789 O O . ARG A 1 98 ? -10.234 15.637 -5.573 1.00 95.38 98 ARG A O 1
ATOM 796 N N . LEU A 1 99 ? -9.049 13.826 -4.978 1.00 92.06 99 LEU A N 1
ATOM 797 C CA . LEU A 1 99 ? -8.622 14.344 -3.676 1.00 92.06 99 LEU A CA 1
ATOM 798 C C . LEU A 1 99 ? -7.723 15.577 -3.815 1.00 92.06 99 LEU A C 1
ATOM 800 O O . LEU A 1 99 ? -7.896 16.543 -3.079 1.00 92.06 99 LEU A O 1
ATOM 804 N N . VAL A 1 100 ? -6.768 15.569 -4.744 1.00 91.06 100 VAL A N 1
ATOM 805 C CA . VAL A 1 100 ? -5.852 16.702 -4.955 1.00 91.06 100 VAL A CA 1
ATOM 806 C C . VAL A 1 100 ? -6.569 17.895 -5.591 1.00 91.06 100 VAL A C 1
ATOM 808 O O . VAL A 1 100 ? -6.300 19.033 -5.218 1.00 91.06 100 VAL A O 1
ATOM 811 N N . GLU A 1 101 ? -7.496 17.657 -6.517 1.00 91.56 101 GLU A N 1
ATOM 812 C CA . GLU A 1 101 ? -8.298 18.709 -7.153 1.00 91.56 101 GLU A CA 1
ATOM 813 C C . GLU A 1 101 ? -9.289 19.354 -6.185 1.00 91.56 101 GLU A C 1
ATOM 815 O O . GLU A 1 101 ? -9.460 20.565 -6.224 1.00 91.56 101 GLU A O 1
ATOM 820 N N . SER A 1 102 ? -9.879 18.576 -5.274 1.00 80.94 102 SER A N 1
ATOM 821 C CA . SER A 1 102 ? -10.806 19.090 -4.253 1.00 80.94 102 SER A CA 1
ATOM 822 C C . SER A 1 102 ? -10.116 19.909 -3.151 1.00 80.94 102 SER A C 1
ATOM 824 O O . SER A 1 102 ? -10.793 20.561 -2.363 1.00 80.94 102 SER A O 1
ATOM 826 N N . ASN A 1 103 ? -8.783 19.843 -3.065 1.00 63.62 103 ASN A N 1
ATOM 827 C CA . ASN A 1 103 ? -7.962 20.597 -2.111 1.00 63.62 103 ASN A CA 1
ATOM 828 C C . ASN A 1 103 ? -7.362 21.885 -2.716 1.00 63.62 103 ASN A C 1
ATOM 830 O O . ASN A 1 103 ? -6.554 22.541 -2.054 1.00 63.62 103 ASN A O 1
ATOM 834 N N . LYS A 1 104 ? -7.712 22.222 -3.963 1.00 54.31 104 LYS A N 1
ATOM 835 C CA . LYS A 1 104 ? -7.387 23.503 -4.607 1.00 54.31 104 LYS A CA 1
ATOM 836 C C . LYS A 1 104 ? -8.531 24.493 -4.441 1.00 54.31 104 LYS A C 1
ATOM 838 O O . LYS A 1 104 ? -8.212 25.691 -4.288 1.00 54.31 104 LYS A O 1
#

Secondary structure (DSSP, 8-state):
-HHHHHHHT--HHHHHHHHHHHHHHSSSS------HHHHHHHHHHHHHT---HHHHHHHHHHHHTT--EE---HHHHHHHHHTT---TTEE-HHHHHHHHHTT-

Foldseek 3Di:
DQVVCVVVVHDPVVVVVVVVCCQPPVPPDDDDDQDPQLQVQLVVLVVVPDVDSVLSSQVSRLVVVVAAREDPPPVVLVSCVVVVHDNVSYDYPVRVVVVVVVVD

pLDDT: mean 90.18, std 11.49, range [51.72, 98.31]

Nearest PDB structures (foldseek):
  7by2-assembly1_B-2  TM=6.038E-01  e=8.900E-01  Klebsiella pneumoniae
  2fe1-assembly1_A-2  TM=6.866E-01  e=1.584E+00  Pyrobaculum aerophilum str. IM2